Protein AF-A0A0Q9L677-F1 (afdb_monomer_lite)

Radius of gyration: 20.16 Å; chains: 1; bounding box: 52×29×67 Å

Secondary structure (DSSP, 8-state):
---SSHHHHHHHHHHTT------S---TTTHHHHHHHHHHHTT-TTTTHHHHHHHHHTTTSTT-SEEEE-S-HHHHHT-HHHHHHHHHHS--TTTSEE--EEEETTEEEEPSPEEEE-S--TTPPPP-PPPHHHHHHHHHHHHHH--

Sequence (147 aa):
MVPTNLRAFLDILRRENQLIEISAPVDPNLELAEIHRRVIDEQGPALELPQRLLVNAASRLAEWPLVLLVDDASGITNDQTKFLWTVFTRFNPASDMYAQSSVNRHHIAYEVPIVIDARMKPGYPDELFPREDIVELVDRRWKEYFA

pLDDT: mean 76.46, std 11.75, range [49.12, 94.19]

Structure (mmCIF, N/CA/C/O backbone):
data_AF-A0A0Q9L677-F1
#
_entry.id   AF-A0A0Q9L677-F1
#
loop_
_atom_site.group_PDB
_atom_site.id
_atom_site.type_symbol
_atom_site.label_atom_id
_atom_site.label_alt_id
_atom_site.label_comp_id
_atom_site.label_asym_id
_atom_site.label_entity_id
_atom_site.label_seq_id
_atom_site.pdbx_PDB_ins_code
_atom_site.Cartn_x
_atom_site.Cartn_y
_atom_site.Cartn_z
_atom_site.occupancy
_atom_site.B_iso_or_equiv
_atom_site.auth_seq_id
_atom_site.auth_comp_id
_atom_site.auth_asym_id
_atom_site.auth_atom_id
_atom_site.pdbx_PDB_model_num
ATOM 1 N N . MET A 1 1 ? 2.114 5.651 -28.635 1.00 50.84 1 MET A N 1
ATOM 2 C CA . MET A 1 1 ? 2.054 7.100 -28.327 1.00 50.84 1 MET A CA 1
ATOM 3 C C . MET A 1 1 ? 1.976 7.223 -26.818 1.00 50.84 1 MET A C 1
ATOM 5 O O . MET A 1 1 ? 1.143 6.555 -26.229 1.00 50.84 1 MET A O 1
ATOM 9 N N . VAL A 1 2 ? 2.874 7.973 -26.185 1.00 55.41 2 VAL A N 1
ATOM 10 C CA . VAL A 1 2 ? 2.979 7.996 -24.719 1.00 55.41 2 VAL A CA 1
ATOM 11 C C . VAL A 1 2 ? 1.940 9.014 -24.185 1.00 55.41 2 VAL A C 1
ATOM 13 O O . VAL A 1 2 ? 2.004 10.173 -24.589 1.00 55.41 2 VAL A O 1
ATOM 16 N N . PRO A 1 3 ? 1.047 8.701 -23.221 1.00 59.62 3 PRO A N 1
ATOM 17 C CA . PRO A 1 3 ? -0.032 9.613 -22.760 1.00 59.62 3 PRO A CA 1
ATOM 18 C C . PRO A 1 3 ? 0.400 10.777 -21.839 1.00 59.62 3 PRO A C 1
ATOM 20 O O . PRO A 1 3 ? 0.778 10.559 -20.699 1.00 59.62 3 PRO A O 1
ATOM 23 N N . THR A 1 4 ? 0.341 12.030 -22.282 1.00 70.50 4 THR A N 1
ATOM 24 C CA . THR A 1 4 ? 0.898 13.195 -21.550 1.00 70.50 4 THR A CA 1
ATOM 25 C C . THR A 1 4 ? 0.142 13.631 -20.288 1.00 70.50 4 THR A C 1
ATOM 27 O O . THR A 1 4 ? 0.630 14.493 -19.565 1.00 70.50 4 THR A O 1
ATOM 30 N N . ASN A 1 5 ? -1.039 13.074 -20.013 1.00 57.12 5 ASN A N 1
ATOM 31 C CA . ASN A 1 5 ? -1.854 13.383 -18.837 1.00 57.12 5 ASN A CA 1
ATOM 32 C C . ASN A 1 5 ? -2.859 12.249 -18.554 1.00 57.12 5 ASN A C 1
ATOM 34 O O . ASN A 1 5 ? -3.003 11.328 -19.360 1.00 57.12 5 ASN A O 1
ATOM 38 N N . LEU A 1 6 ? -3.576 12.338 -17.427 1.00 55.41 6 LEU A N 1
ATOM 39 C CA . LEU A 1 6 ? -4.549 11.328 -16.993 1.00 55.41 6 LEU A CA 1
ATOM 40 C C . LEU A 1 6 ? -5.637 11.059 -18.041 1.00 55.41 6 LEU A C 1
ATOM 42 O O . LEU A 1 6 ? -5.966 9.908 -18.295 1.00 55.41 6 LEU A O 1
ATOM 46 N N . ARG A 1 7 ? -6.160 12.098 -18.701 1.00 62.59 7 ARG A N 1
ATOM 47 C CA . ARG A 1 7 ? -7.194 11.940 -19.734 1.00 62.59 7 ARG A CA 1
ATOM 48 C C . ARG A 1 7 ? -6.664 11.147 -20.931 1.00 62.59 7 ARG A C 1
ATOM 50 O O . ARG A 1 7 ? -7.287 10.175 -21.337 1.00 62.59 7 ARG A O 1
ATOM 57 N N . ALA A 1 8 ? -5.467 11.489 -21.409 1.00 68.81 8 ALA A N 1
ATOM 58 C CA . ALA A 1 8 ? -4.798 10.757 -22.482 1.00 68.81 8 ALA A CA 1
ATOM 59 C C . ALA A 1 8 ? -4.473 9.305 -22.090 1.00 68.81 8 ALA A C 1
ATOM 61 O O . ALA A 1 8 ? -4.483 8.425 -22.946 1.00 68.81 8 ALA A O 1
ATOM 62 N N . PHE A 1 9 ? -4.183 9.042 -20.812 1.00 67.19 9 PHE A N 1
ATOM 63 C CA . PHE A 1 9 ? -3.962 7.685 -20.314 1.00 67.19 9 PHE A CA 1
ATOM 64 C C . PHE A 1 9 ? -5.265 6.882 -20.295 1.00 67.19 9 PHE A C 1
ATOM 66 O O . PHE A 1 9 ? -5.302 5.793 -20.858 1.00 67.19 9 PHE A O 1
ATOM 73 N N . LEU A 1 10 ? -6.350 7.445 -19.753 1.00 67.19 10 LEU A N 1
ATOM 74 C CA . LEU A 1 10 ? -7.675 6.814 -19.747 1.00 67.19 10 LEU A CA 1
ATOM 75 C C . LEU A 1 10 ? -8.175 6.507 -21.164 1.00 67.19 10 LEU A C 1
ATOM 77 O O . LEU A 1 10 ? -8.741 5.442 -21.394 1.00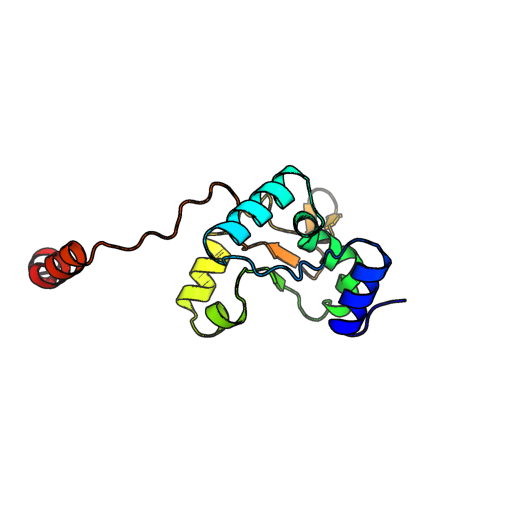 67.19 10 LEU A O 1
ATOM 81 N N . ASP A 1 11 ? -7.910 7.388 -22.131 1.00 77.12 11 ASP A N 1
ATOM 82 C CA . ASP A 1 11 ? -8.265 7.159 -23.535 1.00 77.12 11 ASP A CA 1
ATOM 83 C C . ASP A 1 11 ? -7.498 5.981 -24.158 1.00 77.12 11 ASP A C 1
ATOM 85 O O . ASP A 1 11 ? -8.055 5.252 -24.984 1.00 77.12 11 ASP A O 1
ATOM 89 N N . ILE A 1 12 ? -6.245 5.753 -23.749 1.00 73.94 12 ILE A N 1
ATOM 90 C CA . ILE A 1 12 ? -5.481 4.560 -24.142 1.00 73.94 12 ILE A CA 1
ATOM 91 C C . ILE A 1 12 ? -6.096 3.315 -23.514 1.00 73.94 12 ILE A C 1
ATOM 93 O O . ILE A 1 12 ? -6.356 2.351 -24.228 1.00 73.94 12 ILE A O 1
ATOM 97 N N . LEU A 1 13 ? -6.413 3.351 -22.217 1.00 73.31 13 LEU A N 1
ATOM 98 C CA . LEU A 1 13 ? -7.012 2.198 -21.542 1.00 73.31 13 LEU A CA 1
ATOM 99 C C . LEU A 1 13 ? -8.369 1.827 -22.149 1.00 73.31 13 LEU A C 1
ATOM 101 O O . LEU A 1 13 ? -8.664 0.645 -22.319 1.00 73.31 13 LEU A O 1
ATOM 105 N N . ARG A 1 14 ? -9.165 2.829 -22.541 1.00 78.00 14 ARG A N 1
ATOM 106 C CA . ARG A 1 14 ? -10.437 2.625 -23.243 1.00 78.00 14 ARG A CA 1
ATOM 107 C C . ARG A 1 14 ? -10.226 1.998 -24.624 1.00 78.00 14 ARG A C 1
ATOM 109 O O . ARG A 1 14 ? -10.968 1.099 -24.998 1.00 78.00 14 ARG A O 1
ATOM 116 N N . ARG A 1 15 ? -9.203 2.432 -25.372 1.00 77.75 15 ARG A N 1
ATOM 117 C CA . ARG A 1 15 ? -8.854 1.857 -26.687 1.00 77.75 15 ARG A CA 1
ATOM 118 C C . ARG A 1 15 ? -8.347 0.422 -26.607 1.00 77.75 15 ARG A C 1
ATOM 120 O O . ARG A 1 15 ? -8.612 -0.355 -27.515 1.00 77.75 15 ARG A O 1
ATOM 127 N N . GLU A 1 16 ? -7.612 0.085 -25.556 1.00 78.50 16 GLU A N 1
ATOM 128 C CA . GLU A 1 16 ? -7.022 -1.244 -25.374 1.00 78.50 16 GLU A CA 1
ATOM 129 C C . GLU A 1 16 ? -7.981 -2.240 -24.697 1.00 78.50 16 GLU A C 1
ATOM 131 O O . GLU A 1 16 ? -7.573 -3.351 -24.370 1.00 78.50 16 GLU A O 1
ATOM 136 N N . ASN A 1 17 ? -9.258 -1.874 -24.495 1.00 72.44 17 ASN A N 1
ATOM 137 C CA . ASN A 1 17 ? -10.246 -2.650 -23.730 1.00 72.44 17 ASN A CA 1
ATOM 138 C C . ASN A 1 17 ? -9.777 -2.988 -22.300 1.00 72.44 17 ASN A C 1
ATOM 140 O O . ASN A 1 17 ? -10.168 -3.998 -21.722 1.00 72.44 17 ASN A O 1
ATOM 144 N N . GLN A 1 18 ? -8.940 -2.126 -21.719 1.00 61.69 18 GLN A N 1
ATOM 145 C CA . GLN A 1 18 ? -8.409 -2.248 -20.358 1.00 61.69 18 GLN A CA 1
ATOM 146 C C . GLN A 1 18 ? -9.089 -1.288 -19.367 1.00 61.69 18 GLN A C 1
ATOM 148 O O . GLN A 1 18 ? -8.626 -1.136 -18.235 1.00 61.69 18 GLN A O 1
ATOM 153 N N . LEU A 1 19 ? -10.156 -0.611 -19.799 1.00 61.88 19 LEU A N 1
ATOM 154 C CA . LEU A 1 19 ? -11.009 0.253 -18.990 1.00 61.88 19 LEU A CA 1
ATOM 155 C C . LEU A 1 19 ? -12.464 -0.136 -19.239 1.00 61.88 19 LEU A C 1
ATOM 157 O O . LEU A 1 19 ? -12.940 -0.060 -20.370 1.00 61.88 19 LEU A O 1
ATOM 161 N N . ILE A 1 20 ? -13.159 -0.529 -18.175 1.00 66.06 20 ILE A N 1
ATOM 162 C CA . ILE A 1 20 ? -14.595 -0.802 -18.195 1.00 66.06 20 ILE A CA 1
ATOM 163 C C . ILE A 1 20 ? -15.277 0.347 -17.459 1.00 66.06 20 ILE A C 1
ATOM 165 O O . ILE A 1 20 ? -14.988 0.599 -16.291 1.00 66.06 20 ILE A O 1
ATOM 169 N N . GLU A 1 21 ? -16.161 1.059 -18.155 1.00 67.94 21 GLU A N 1
ATOM 170 C CA . GLU A 1 21 ? -16.983 2.113 -17.563 1.00 67.94 21 GLU A CA 1
ATOM 171 C C . GLU A 1 21 ? -18.336 1.537 -17.157 1.00 67.94 21 GLU A C 1
ATOM 173 O O . GLU A 1 21 ? -19.082 1.014 -17.985 1.00 67.94 21 GLU A O 1
ATOM 178 N N . ILE A 1 22 ? -18.651 1.644 -15.868 1.00 67.06 22 ILE A N 1
ATOM 179 C CA . ILE A 1 22 ? -19.937 1.236 -15.309 1.00 67.06 22 ILE A CA 1
ATOM 180 C C . ILE A 1 22 ? -20.759 2.508 -15.107 1.00 67.06 22 ILE A C 1
ATOM 182 O O . ILE A 1 22 ? -20.457 3.318 -14.238 1.00 67.06 22 ILE A O 1
ATOM 186 N N . SER A 1 23 ? -21.783 2.704 -15.940 1.00 69.44 23 SER A N 1
ATOM 187 C CA . SER A 1 23 ? -22.704 3.848 -15.846 1.00 69.44 23 SER A CA 1
ATOM 188 C C . SER A 1 23 ? -23.938 3.566 -14.983 1.00 69.44 23 SER A C 1
ATOM 190 O O . SER A 1 23 ? -24.767 4.453 -14.786 1.00 69.44 23 SER A O 1
ATOM 192 N N . ALA A 1 24 ? -24.100 2.326 -14.518 1.00 74.19 24 ALA A N 1
ATOM 193 C CA . ALA A 1 24 ? -25.163 1.965 -13.592 1.00 74.19 24 ALA A CA 1
ATOM 194 C C . ALA A 1 24 ? -24.900 2.607 -12.216 1.00 74.19 24 ALA A C 1
ATOM 196 O O . ALA A 1 24 ? -23.742 2.650 -11.796 1.00 74.19 24 ALA A O 1
ATOM 197 N N . PRO A 1 25 ? -25.931 3.100 -11.505 1.00 64.75 25 PRO A N 1
ATOM 198 C CA . PRO A 1 25 ? -25.787 3.492 -10.107 1.00 64.75 25 PRO A CA 1
ATOM 199 C C . PRO A 1 25 ? -25.329 2.284 -9.281 1.00 64.75 25 PRO A C 1
ATOM 201 O O . PRO A 1 25 ? -25.919 1.215 -9.408 1.00 64.75 25 PRO A O 1
ATOM 204 N N . VAL A 1 26 ? -24.288 2.463 -8.469 1.00 62.66 26 VAL A N 1
ATOM 205 C CA . VAL A 1 26 ? -23.694 1.419 -7.620 1.00 62.66 26 VAL A CA 1
ATOM 206 C C . VAL A 1 26 ? -23.691 1.915 -6.178 1.00 62.66 26 VAL A C 1
ATOM 208 O O . VAL A 1 26 ? -23.235 3.030 -5.912 1.00 62.66 26 VAL A O 1
ATOM 211 N N . ASP A 1 27 ? -24.174 1.093 -5.250 1.00 65.94 27 ASP A N 1
ATOM 212 C CA . ASP A 1 27 ? -24.016 1.310 -3.814 1.00 65.94 27 ASP A CA 1
ATOM 213 C C . ASP A 1 27 ? -22.517 1.269 -3.447 1.00 65.94 27 ASP A C 1
ATOM 215 O O . ASP A 1 27 ? -21.856 0.239 -3.642 1.00 65.94 27 ASP A O 1
ATOM 219 N N . PRO A 1 28 ? -21.952 2.365 -2.910 1.00 54.03 28 PRO A N 1
ATOM 220 C CA . PRO A 1 28 ? -20.521 2.461 -2.641 1.00 54.03 28 PRO A CA 1
ATOM 221 C C . PRO A 1 28 ? -20.043 1.555 -1.498 1.00 54.03 28 PRO A C 1
ATOM 223 O O . PRO A 1 28 ? -18.847 1.294 -1.411 1.00 54.03 28 PRO A O 1
ATOM 226 N N . ASN A 1 29 ? -20.940 1.077 -0.630 1.00 55.56 29 ASN A N 1
ATOM 227 C CA . ASN A 1 29 ? -20.590 0.270 0.538 1.00 55.56 29 ASN A CA 1
ATOM 228 C C . ASN A 1 29 ? -20.763 -1.229 0.273 1.00 55.56 29 ASN A C 1
ATOM 230 O O . ASN A 1 29 ? -19.937 -2.027 0.707 1.00 55.56 29 ASN A O 1
ATOM 234 N N . LEU A 1 30 ? -21.835 -1.620 -0.423 1.00 66.75 30 LEU A N 1
ATOM 235 C CA . LEU A 1 30 ? -22.175 -3.033 -0.622 1.00 66.75 30 LEU A CA 1
ATOM 236 C C . LEU A 1 30 ? -21.805 -3.529 -2.023 1.00 66.75 30 LEU A C 1
ATOM 238 O O . LEU A 1 30 ? -21.092 -4.523 -2.168 1.00 66.75 30 LEU A O 1
ATOM 242 N N . GLU A 1 31 ? -22.267 -2.839 -3.065 1.00 53.78 31 GLU A N 1
ATOM 243 C CA . GLU A 1 31 ? -22.105 -3.299 -4.448 1.00 53.78 31 GLU A CA 1
ATOM 244 C C . GLU A 1 31 ? -20.682 -3.067 -4.960 1.00 53.78 31 GLU A C 1
ATOM 246 O O . GLU A 1 31 ? -20.113 -3.948 -5.601 1.00 53.78 31 GLU A O 1
ATOM 251 N N . LEU A 1 32 ? -20.065 -1.928 -4.629 1.00 56.22 32 LEU A N 1
ATOM 252 C CA . LEU A 1 32 ? -18.690 -1.631 -5.037 1.00 56.22 32 LEU A CA 1
ATOM 253 C C . LEU A 1 32 ? -17.683 -2.637 -4.456 1.00 56.22 32 LEU A C 1
ATOM 255 O O . LEU A 1 32 ? -16.764 -3.061 -5.158 1.00 56.22 32 LEU A O 1
ATOM 259 N N . ALA A 1 33 ? -17.881 -3.059 -3.204 1.00 49.12 33 ALA A N 1
ATOM 260 C CA . ALA A 1 33 ? -17.044 -4.057 -2.545 1.00 49.12 33 ALA A CA 1
ATOM 261 C C . ALA A 1 33 ? -17.153 -5.438 -3.218 1.00 49.12 33 ALA A C 1
ATOM 263 O O . ALA A 1 33 ? -16.139 -6.098 -3.451 1.00 49.12 33 ALA A O 1
ATOM 264 N N . GLU A 1 34 ? -18.364 -5.857 -3.595 1.00 62.59 34 GLU A N 1
ATOM 265 C CA . GLU A 1 34 ? -18.589 -7.121 -4.306 1.00 62.59 34 GLU A CA 1
ATOM 266 C C . GLU A 1 34 ? -18.061 -7.081 -5.748 1.00 62.59 34 GLU A C 1
ATOM 268 O O . GLU A 1 34 ? -17.450 -8.049 -6.206 1.00 62.59 34 GLU A O 1
ATOM 273 N N . ILE A 1 35 ? -18.237 -5.956 -6.452 1.00 64.12 35 ILE A N 1
ATOM 274 C CA . ILE A 1 35 ? -17.647 -5.727 -7.778 1.00 64.12 35 ILE A CA 1
ATOM 275 C C . ILE A 1 35 ? -16.124 -5.822 -7.685 1.00 64.12 35 ILE A C 1
ATOM 277 O O . ILE A 1 35 ? -15.513 -6.542 -8.470 1.00 64.12 35 ILE A O 1
ATOM 281 N N . HIS A 1 36 ? -15.509 -5.155 -6.704 1.00 54.19 36 HIS A N 1
ATOM 282 C CA . HIS A 1 36 ? -14.068 -5.216 -6.484 1.00 54.19 36 HIS A CA 1
ATOM 283 C C . HIS A 1 36 ? -13.603 -6.650 -6.211 1.00 54.19 36 HIS A C 1
ATOM 285 O O . HIS A 1 36 ? -12.688 -7.120 -6.876 1.00 54.19 36 HIS A O 1
ATOM 291 N N . ARG A 1 37 ? -14.276 -7.383 -5.315 1.00 62.03 37 ARG A N 1
ATOM 292 C CA . ARG A 1 37 ? -13.948 -8.784 -5.010 1.00 62.03 37 ARG A CA 1
ATOM 293 C C . ARG A 1 37 ? -13.956 -9.670 -6.258 1.00 62.03 37 ARG A C 1
ATOM 295 O O . ARG A 1 37 ? -12.992 -10.390 -6.493 1.00 62.03 37 ARG A O 1
ATOM 302 N N . ARG A 1 38 ? -14.995 -9.578 -7.092 1.00 64.94 38 ARG A N 1
ATOM 303 C CA . ARG A 1 38 ? -15.083 -10.370 -8.332 1.00 64.94 38 ARG A CA 1
ATOM 304 C C . ARG A 1 38 ? -14.050 -9.956 -9.366 1.00 64.94 38 ARG A C 1
ATOM 306 O O . ARG A 1 38 ? -13.453 -10.816 -9.995 1.00 64.94 38 ARG A O 1
ATOM 313 N N . VAL A 1 39 ? -13.793 -8.656 -9.504 1.00 61.38 39 VAL A N 1
ATOM 314 C CA . VAL A 1 39 ? -12.717 -8.143 -10.363 1.00 61.38 39 VAL A CA 1
ATOM 315 C C . VAL A 1 39 ? -11.365 -8.699 -9.917 1.00 61.38 39 VAL A C 1
ATOM 317 O O . VAL A 1 39 ? -10.533 -8.983 -10.765 1.00 61.38 39 VAL A O 1
ATOM 320 N N . ILE A 1 40 ? -11.137 -8.901 -8.621 1.00 54.47 40 ILE A N 1
ATOM 321 C CA . ILE A 1 40 ? -9.911 -9.533 -8.126 1.00 54.47 40 ILE A CA 1
ATOM 322 C C . ILE A 1 40 ? -9.856 -11.014 -8.497 1.00 54.47 40 ILE A C 1
ATOM 324 O O . ILE A 1 40 ? -8.859 -11.454 -9.069 1.00 54.47 40 ILE A O 1
ATOM 328 N N . ASP A 1 41 ? -10.918 -11.765 -8.203 1.00 60.34 41 ASP A N 1
ATOM 329 C CA . ASP A 1 41 ? -10.991 -13.203 -8.488 1.00 60.34 41 ASP A CA 1
ATOM 330 C C . ASP A 1 41 ? -10.855 -13.495 -9.995 1.00 60.34 41 ASP A C 1
ATOM 332 O O . ASP A 1 41 ? -10.242 -14.483 -10.398 1.00 60.34 41 ASP A O 1
ATOM 336 N N . GLU A 1 42 ? -11.374 -12.597 -10.835 1.00 63.41 42 GLU A N 1
ATOM 337 C CA . GLU A 1 42 ? -11.303 -12.662 -12.298 1.00 63.41 42 GLU A CA 1
ATOM 338 C C . GLU A 1 42 ? -10.030 -12.015 -12.884 1.00 63.41 42 GLU A C 1
ATOM 340 O O . GLU A 1 42 ? -9.889 -11.951 -14.105 1.00 63.41 42 GLU A O 1
ATOM 345 N N . GLN A 1 43 ? -9.090 -11.548 -12.047 1.00 62.44 43 GLN A N 1
ATOM 346 C CA . GLN A 1 43 ? -7.860 -10.841 -12.455 1.00 62.44 43 GLN A CA 1
ATOM 347 C C . GLN A 1 43 ? -8.118 -9.658 -13.402 1.00 62.44 43 GLN A C 1
ATOM 349 O O . GLN A 1 43 ? -7.430 -9.435 -14.401 1.00 62.44 43 GLN A O 1
ATOM 354 N N . GLY A 1 44 ? -9.145 -8.879 -13.094 1.00 58.94 44 GLY A N 1
ATOM 355 C CA . GLY A 1 44 ? -9.521 -7.714 -13.863 1.00 58.94 44 GLY A CA 1
ATOM 356 C C . GLY A 1 44 ? -8.456 -6.604 -13.842 1.00 58.94 44 GLY A C 1
ATOM 357 O O . GLY A 1 44 ? -7.561 -6.560 -12.993 1.00 58.94 44 GLY A O 1
ATOM 358 N N . PRO A 1 45 ? -8.561 -5.641 -14.771 1.00 55.69 45 PRO A N 1
ATOM 359 C CA . PRO A 1 45 ? -7.473 -4.732 -15.158 1.00 55.69 45 PRO A CA 1
ATOM 360 C C . PRO A 1 45 ? -6.952 -3.782 -14.059 1.00 55.69 45 PRO A C 1
ATOM 362 O O . PRO A 1 45 ? -5.939 -3.107 -14.274 1.00 55.69 45 PRO A O 1
ATOM 365 N N . ALA A 1 46 ? -7.626 -3.705 -12.905 1.00 60.50 46 ALA A N 1
ATOM 366 C CA . ALA A 1 46 ? -7.250 -2.887 -11.749 1.00 60.50 46 ALA A CA 1
ATOM 367 C C . ALA A 1 46 ? -6.217 -3.554 -10.816 1.00 60.50 46 ALA A C 1
ATOM 369 O O . ALA A 1 46 ? -5.563 -2.844 -10.041 1.00 60.50 46 ALA A O 1
ATOM 370 N N . LEU A 1 47 ? -6.050 -4.883 -10.893 1.00 59.00 47 LEU A N 1
ATOM 371 C CA . LEU A 1 47 ? -5.048 -5.610 -10.105 1.00 59.00 47 LEU A CA 1
ATOM 372 C C . LEU A 1 47 ? -3.628 -5.308 -10.592 1.00 59.00 47 LEU A C 1
ATOM 374 O O . LEU A 1 47 ? -2.749 -4.996 -9.800 1.00 59.00 47 LEU A O 1
ATOM 378 N N . GLU A 1 48 ? -3.453 -5.272 -11.912 1.00 68.31 48 GLU A N 1
ATOM 379 C CA . GLU A 1 48 ? -2.174 -5.032 -12.594 1.00 68.31 48 GLU A CA 1
ATOM 380 C C . GLU A 1 48 ? -1.749 -3.552 -12.616 1.00 68.31 48 GLU A C 1
ATOM 382 O O . GLU A 1 48 ? -0.795 -3.175 -13.299 1.00 68.31 48 GLU A O 1
ATOM 387 N N . LEU A 1 49 ? -2.474 -2.665 -11.926 1.00 74.75 49 LEU A N 1
ATOM 388 C CA . LEU A 1 49 ? -2.211 -1.225 -11.954 1.00 74.75 49 LEU A CA 1
ATOM 389 C C . LEU A 1 49 ? -0.762 -0.852 -11.563 1.00 74.75 49 LEU A C 1
ATOM 391 O O . LEU A 1 49 ? -0.181 -0.036 -12.288 1.00 74.75 49 LEU A O 1
ATOM 395 N N . PRO A 1 50 ? -0.143 -1.426 -10.506 1.00 81.44 50 PRO A N 1
ATOM 396 C CA . PRO A 1 50 ? 1.240 -1.109 -10.144 1.00 81.44 50 PRO A CA 1
ATOM 397 C C . PRO A 1 50 ? 2.236 -1.461 -11.262 1.00 81.44 50 PRO A C 1
ATOM 399 O O . PRO A 1 50 ? 3.026 -0.613 -11.685 1.00 81.44 50 PRO A O 1
ATOM 402 N N . GLN A 1 51 ? 2.150 -2.671 -11.823 1.00 80.19 51 GLN A N 1
ATOM 403 C CA . GLN A 1 51 ? 2.976 -3.108 -12.953 1.00 80.19 51 GLN A CA 1
ATOM 404 C C . GLN A 1 51 ? 2.750 -2.235 -14.186 1.00 80.19 51 GLN A C 1
ATOM 406 O O . GLN A 1 51 ? 3.700 -1.830 -14.858 1.00 80.19 51 GLN A O 1
ATOM 411 N N . ARG A 1 52 ? 1.495 -1.900 -14.488 1.00 74.81 52 ARG A N 1
ATOM 412 C CA . ARG A 1 52 ? 1.147 -1.067 -15.645 1.00 74.81 52 ARG A CA 1
ATOM 413 C C . ARG A 1 52 ? 1.665 0.358 -15.501 1.00 74.81 52 ARG A C 1
ATOM 415 O O . ARG A 1 52 ? 2.040 0.949 -16.514 1.00 74.81 52 ARG A O 1
ATOM 422 N N . LEU A 1 53 ? 1.715 0.903 -14.285 1.00 75.94 53 LEU A N 1
ATOM 423 C CA . LEU A 1 53 ? 2.336 2.200 -14.013 1.00 75.94 53 LEU A CA 1
ATOM 424 C C . LEU A 1 53 ? 3.834 2.172 -14.308 1.00 75.94 53 LEU A C 1
ATOM 426 O O . LEU A 1 53 ? 4.332 3.075 -14.979 1.00 75.94 53 LEU A O 1
ATOM 430 N N . LEU A 1 54 ? 4.534 1.115 -13.896 1.00 78.38 54 LEU A N 1
ATOM 431 C CA . LEU A 1 54 ? 5.950 0.954 -14.222 1.00 78.38 54 LEU A CA 1
ATOM 432 C C . LEU A 1 54 ? 6.174 0.835 -15.733 1.00 78.38 54 LEU A C 1
ATOM 434 O O . LEU A 1 54 ? 6.994 1.555 -16.293 1.00 78.38 54 LEU A O 1
ATOM 438 N N . VAL A 1 55 ? 5.408 -0.008 -16.426 1.00 75.69 55 VAL A N 1
ATOM 439 C CA . VAL A 1 55 ? 5.595 -0.231 -17.871 1.00 75.69 55 VAL A CA 1
ATOM 440 C C . VAL A 1 55 ? 5.267 1.018 -18.698 1.00 75.69 55 VAL A C 1
ATOM 442 O O . VAL A 1 55 ? 5.989 1.345 -19.638 1.00 75.69 55 VAL A O 1
ATOM 445 N N . ASN A 1 56 ? 4.190 1.733 -18.362 1.00 72.00 56 ASN A N 1
ATOM 446 C CA . ASN A 1 56 ? 3.644 2.782 -19.232 1.00 72.00 56 ASN A CA 1
ATOM 447 C C . ASN A 1 56 ? 3.987 4.210 -18.793 1.00 72.00 56 ASN A C 1
ATOM 449 O O . ASN A 1 56 ? 3.839 5.149 -19.585 1.00 72.00 56 ASN A O 1
ATOM 453 N N . ALA A 1 57 ? 4.396 4.399 -17.538 1.00 68.25 57 ALA A N 1
ATOM 454 C CA . ALA A 1 57 ? 4.573 5.719 -16.946 1.00 68.25 57 ALA A CA 1
ATOM 455 C C . ALA A 1 57 ? 5.876 5.900 -16.151 1.00 68.25 57 ALA A C 1
ATOM 457 O O . ALA A 1 57 ? 6.129 7.030 -15.738 1.00 68.25 57 ALA A O 1
ATOM 458 N N . ALA A 1 58 ? 6.738 4.883 -15.992 1.00 67.56 58 ALA A N 1
ATOM 459 C CA . ALA A 1 58 ? 7.985 5.020 -15.223 1.00 67.56 58 ALA A CA 1
ATOM 460 C C . ALA A 1 58 ? 8.849 6.206 -15.673 1.00 67.56 58 ALA A C 1
ATOM 462 O O . ALA A 1 58 ? 9.291 6.990 -14.843 1.00 67.56 58 ALA A O 1
ATOM 463 N N . SER A 1 59 ? 9.007 6.419 -16.983 1.00 69.12 59 SER A N 1
ATOM 464 C CA . SER A 1 59 ? 9.785 7.549 -17.515 1.00 69.12 59 SER A CA 1
ATOM 465 C C . SER A 1 59 ? 9.214 8.922 -17.149 1.00 69.12 59 SER A C 1
ATOM 467 O O . SER A 1 59 ? 9.953 9.897 -17.075 1.00 69.12 59 SER A O 1
ATOM 469 N N . ARG A 1 60 ? 7.905 9.014 -16.894 1.00 69.38 60 ARG A N 1
ATOM 470 C CA . ARG A 1 60 ? 7.230 10.249 -16.455 1.00 69.38 60 ARG A CA 1
ATOM 471 C C . ARG A 1 60 ? 7.249 10.446 -14.959 1.00 69.38 60 ARG A C 1
ATOM 473 O O . ARG A 1 60 ? 7.126 11.565 -14.480 1.00 69.38 60 ARG A O 1
ATOM 480 N N . LEU A 1 61 ? 7.339 9.338 -14.247 1.00 68.19 61 LEU A N 1
ATOM 481 C CA . LEU A 1 61 ? 7.422 9.284 -12.803 1.00 68.19 61 LEU A CA 1
ATOM 482 C C . LEU A 1 61 ? 8.884 9.229 -12.344 1.00 68.19 61 LEU A C 1
ATOM 484 O O . LEU A 1 61 ? 9.134 9.093 -11.159 1.00 68.19 61 LEU A O 1
ATOM 488 N N . ALA A 1 62 ? 9.852 9.378 -13.255 1.00 71.50 62 ALA A N 1
ATOM 489 C CA . ALA A 1 62 ? 11.279 9.303 -12.951 1.00 71.50 62 ALA A CA 1
ATOM 490 C C . ALA A 1 62 ? 11.739 10.374 -11.942 1.00 71.50 62 ALA A C 1
ATOM 492 O O . ALA A 1 62 ? 12.686 10.145 -11.196 1.00 71.50 62 ALA A O 1
ATOM 493 N N . GLU A 1 63 ? 11.052 11.521 -11.883 1.00 76.44 63 GLU A N 1
ATOM 494 C CA . GLU A 1 63 ? 11.295 12.570 -10.877 1.00 76.44 63 GLU A CA 1
ATOM 495 C C . GLU A 1 63 ? 10.717 12.230 -9.491 1.00 76.44 63 GLU A C 1
ATOM 497 O O . GLU A 1 63 ? 11.034 12.889 -8.503 1.00 76.44 63 GLU A O 1
ATOM 502 N N . TRP A 1 64 ? 9.883 11.193 -9.407 1.00 80.44 64 TRP A N 1
ATOM 503 C CA . TRP A 1 64 ? 9.172 10.761 -8.209 1.00 80.44 64 TRP A CA 1
ATOM 504 C C . TRP A 1 64 ? 9.745 9.416 -7.757 1.00 80.44 64 TRP A C 1
ATOM 506 O O . TRP A 1 64 ? 9.230 8.368 -8.141 1.00 80.44 64 TRP A O 1
ATOM 516 N N . PRO A 1 65 ? 10.818 9.398 -6.944 1.00 83.69 65 PRO A N 1
ATOM 517 C CA . PRO A 1 65 ? 11.529 8.162 -6.608 1.00 83.69 65 PRO A CA 1
ATOM 518 C C . PRO A 1 65 ? 10.646 7.121 -5.905 1.00 83.69 65 PRO A C 1
ATOM 520 O O . PRO A 1 65 ? 10.932 5.926 -5.980 1.00 83.69 65 PRO A O 1
ATOM 523 N N . LEU A 1 66 ? 9.572 7.573 -5.252 1.00 84.25 66 LEU A N 1
ATOM 524 C CA . LEU A 1 66 ? 8.574 6.749 -4.591 1.00 84.25 66 LEU A CA 1
ATOM 525 C C . LEU A 1 66 ? 7.169 7.188 -5.015 1.00 84.25 66 LEU A C 1
ATOM 527 O O . LEU A 1 66 ? 6.832 8.370 -4.940 1.00 84.25 66 LEU A O 1
ATOM 531 N N . VAL A 1 67 ? 6.343 6.221 -5.401 1.00 88.06 67 VAL A N 1
ATOM 532 C CA . VAL A 1 67 ? 4.938 6.405 -5.766 1.00 88.06 67 VAL A CA 1
ATOM 533 C C . VAL A 1 67 ? 4.095 5.480 -4.898 1.00 88.06 67 VAL A C 1
ATOM 535 O O . VAL A 1 67 ? 4.381 4.292 -4.786 1.00 88.06 67 VAL A O 1
ATOM 538 N N . LEU A 1 68 ? 3.053 6.020 -4.275 1.00 87.06 68 LEU A N 1
ATOM 539 C CA . LEU A 1 68 ? 2.166 5.265 -3.393 1.00 87.06 68 LEU A CA 1
ATOM 540 C C . LEU A 1 68 ? 0.796 5.134 -4.052 1.00 87.06 68 LEU A C 1
ATOM 542 O O . LEU A 1 68 ? 0.204 6.134 -4.459 1.00 87.06 68 LEU A O 1
ATOM 546 N N . LEU A 1 69 ? 0.294 3.907 -4.141 1.00 87.62 69 LEU A N 1
ATOM 547 C CA . LEU A 1 69 ? -1.079 3.620 -4.531 1.00 87.62 69 LEU A CA 1
ATOM 548 C C . LEU A 1 69 ? -1.897 3.365 -3.277 1.00 87.62 69 LEU A C 1
ATOM 550 O O . LEU A 1 69 ? -1.548 2.525 -2.453 1.00 87.62 69 LEU A O 1
ATOM 554 N N . VAL A 1 70 ? -2.973 4.124 -3.135 1.00 85.19 70 VAL A N 1
ATOM 555 C CA . VAL A 1 70 ? -3.859 4.123 -1.972 1.00 85.19 70 VAL A CA 1
ATOM 556 C C . VAL A 1 70 ? -5.293 4.308 -2.446 1.00 85.19 70 VAL A C 1
ATOM 558 O O . VAL A 1 70 ? -5.518 4.808 -3.549 1.00 85.19 70 VAL A O 1
ATOM 561 N N . ASP A 1 71 ? -6.254 3.916 -1.614 1.00 82.56 71 ASP A N 1
ATOM 562 C CA . ASP A 1 71 ? -7.678 4.004 -1.954 1.00 82.56 71 ASP A CA 1
ATOM 563 C C . ASP A 1 71 ? -8.166 5.464 -2.040 1.00 82.56 71 ASP A C 1
ATOM 565 O O . ASP A 1 71 ? -8.929 5.814 -2.938 1.00 82.56 71 ASP A O 1
ATOM 569 N N . ASP A 1 72 ? -7.680 6.333 -1.145 1.00 83.06 72 ASP A N 1
ATOM 570 C CA . ASP A 1 72 ? -8.004 7.765 -1.105 1.00 83.06 72 ASP A CA 1
ATOM 571 C C . ASP A 1 72 ? -6.747 8.601 -0.832 1.00 83.06 72 ASP A C 1
ATOM 573 O O . ASP A 1 72 ? -6.321 8.779 0.310 1.00 83.06 72 ASP A O 1
ATOM 577 N N . ALA A 1 73 ? -6.145 9.130 -1.897 1.00 79.44 73 ALA A N 1
ATOM 578 C CA . ALA A 1 73 ? -4.945 9.952 -1.785 1.00 79.44 73 ALA A CA 1
ATOM 579 C C . ALA A 1 73 ? -5.221 11.285 -1.073 1.00 79.44 73 ALA A C 1
ATOM 581 O O . ALA A 1 73 ? -4.423 11.709 -0.242 1.00 79.44 73 ALA A O 1
ATOM 582 N N . SER A 1 74 ? -6.349 11.938 -1.371 1.00 81.44 74 SER A N 1
ATOM 583 C CA . SER A 1 74 ? -6.680 13.249 -0.806 1.00 81.44 74 SER A CA 1
ATOM 584 C C . SER A 1 74 ? -6.976 13.167 0.689 1.00 81.44 74 SER A C 1
ATOM 586 O O . SER A 1 74 ? -6.545 14.039 1.443 1.00 81.44 74 SER A O 1
ATOM 588 N N . GLY A 1 75 ? -7.673 12.120 1.132 1.00 77.19 75 GLY A N 1
ATOM 589 C CA . GLY A 1 75 ? -7.995 11.909 2.541 1.00 77.19 75 GLY A CA 1
ATOM 590 C C . GLY A 1 75 ? -6.768 11.656 3.411 1.00 77.19 75 GLY A C 1
ATOM 591 O O . GLY A 1 75 ? -6.688 12.194 4.518 1.00 77.19 75 GLY A O 1
ATOM 592 N N . ILE A 1 76 ? -5.787 10.891 2.918 1.00 80.56 76 ILE A N 1
ATOM 593 C CA . ILE A 1 76 ? -4.605 10.542 3.719 1.00 80.56 76 ILE A CA 1
ATOM 594 C C . ILE A 1 76 ? -3.533 11.632 3.727 1.00 80.56 76 ILE A C 1
ATOM 596 O O . ILE A 1 76 ? -2.796 11.734 4.700 1.00 80.56 76 ILE A O 1
ATOM 600 N N . THR A 1 77 ? -3.426 12.472 2.691 1.00 78.94 77 THR A N 1
ATOM 601 C CA . THR A 1 77 ? -2.375 13.509 2.634 1.00 78.94 77 THR A CA 1
ATOM 602 C C . THR A 1 77 ? -2.611 14.675 3.589 1.00 78.94 77 THR A C 1
ATOM 604 O O . THR A 1 77 ? -1.689 15.441 3.855 1.00 78.94 77 THR A O 1
ATOM 607 N N . ASN A 1 78 ? -3.830 14.820 4.109 1.00 79.62 78 ASN A N 1
ATOM 608 C CA . ASN A 1 78 ? -4.188 15.909 5.017 1.00 79.62 78 ASN A CA 1
ATOM 609 C C . ASN A 1 78 ? -3.804 15.633 6.480 1.00 79.62 78 ASN A C 1
ATOM 611 O O . ASN A 1 78 ? -3.911 16.530 7.312 1.00 79.62 78 ASN A O 1
ATOM 615 N N . ASP A 1 79 ? -3.374 14.410 6.806 1.00 81.69 79 ASP A N 1
ATOM 616 C CA . ASP A 1 79 ? -3.055 13.987 8.169 1.00 81.69 79 ASP A CA 1
ATOM 617 C C . ASP A 1 79 ? -1.874 13.007 8.161 1.00 81.69 79 ASP A C 1
ATOM 619 O O . ASP A 1 79 ? -1.936 11.924 7.579 1.00 81.69 79 ASP A O 1
ATOM 623 N N . GLN A 1 80 ? -0.789 13.373 8.845 1.00 78.31 80 GLN A N 1
ATOM 624 C CA . GLN A 1 80 ? 0.429 12.564 8.896 1.00 78.31 80 GLN A CA 1
ATOM 625 C C . GLN A 1 80 ? 0.206 11.185 9.534 1.00 78.31 80 GLN A C 1
ATOM 627 O O . GLN A 1 80 ? 0.798 10.201 9.092 1.00 78.31 80 GLN A O 1
ATOM 632 N N . THR A 1 81 ? -0.637 11.092 10.560 1.00 79.00 81 THR A N 1
ATOM 633 C CA . THR A 1 81 ? -0.931 9.827 11.242 1.00 79.00 81 THR A CA 1
ATOM 634 C C . THR A 1 81 ? -1.715 8.909 10.318 1.00 79.00 81 THR A C 1
ATOM 636 O O . THR A 1 81 ? -1.350 7.744 10.170 1.00 79.00 81 THR A O 1
ATOM 639 N N . LYS A 1 82 ? -2.736 9.435 9.628 1.00 78.56 82 LYS A N 1
ATOM 640 C CA . LYS A 1 82 ? -3.508 8.660 8.641 1.00 78.56 82 LYS A CA 1
ATOM 641 C C . LYS A 1 82 ? -2.653 8.222 7.461 1.00 78.56 82 LYS A C 1
ATOM 643 O O . LYS A 1 82 ? -2.782 7.081 7.020 1.00 78.56 82 LYS A O 1
ATOM 648 N N . PHE A 1 83 ? -1.767 9.094 6.980 1.00 82.62 83 PHE A N 1
ATOM 649 C CA . PHE A 1 83 ? -0.794 8.757 5.947 1.00 82.62 83 PHE A CA 1
ATOM 650 C C . PHE A 1 83 ? 0.082 7.576 6.372 1.00 82.62 83 PHE A C 1
ATOM 652 O O . PHE A 1 83 ? 0.101 6.551 5.694 1.00 82.62 83 PHE A O 1
ATOM 659 N N . LEU A 1 84 ? 0.770 7.693 7.513 1.00 82.50 84 LEU A N 1
ATOM 660 C CA . LEU A 1 84 ? 1.680 6.654 7.996 1.00 82.50 84 LEU A CA 1
ATOM 661 C C . LEU A 1 84 ? 0.939 5.344 8.265 1.00 82.50 84 LEU A C 1
ATOM 663 O O . LEU A 1 84 ? 1.390 4.283 7.839 1.00 82.50 84 LEU A O 1
ATOM 667 N N . TRP A 1 85 ? -0.214 5.418 8.928 1.00 83.44 85 TRP A N 1
ATOM 668 C CA . TRP A 1 85 ? -1.025 4.245 9.213 1.00 83.44 85 TRP A CA 1
ATOM 669 C C . TRP A 1 85 ? -1.458 3.546 7.924 1.00 83.44 85 TRP A C 1
ATOM 671 O O . TRP A 1 85 ? -1.191 2.361 7.761 1.00 83.44 85 TRP A O 1
ATOM 681 N N . THR A 1 86 ? -2.040 4.270 6.966 1.00 83.00 86 THR A N 1
ATOM 682 C CA . THR A 1 86 ? -2.521 3.677 5.708 1.00 83.00 86 THR A CA 1
ATOM 683 C C . THR A 1 86 ? -1.381 3.032 4.928 1.00 83.00 86 THR A C 1
ATOM 685 O O . THR A 1 86 ? -1.480 1.870 4.545 1.00 83.00 86 THR A O 1
ATOM 688 N N . VAL A 1 87 ? -0.276 3.756 4.739 1.00 82.06 87 VAL A N 1
ATOM 689 C CA . VAL A 1 87 ? 0.834 3.302 3.894 1.00 82.06 87 VAL A CA 1
ATOM 690 C C . VAL A 1 87 ? 1.552 2.101 4.500 1.00 82.06 87 VAL A C 1
ATOM 692 O O . VAL A 1 87 ? 1.876 1.171 3.771 1.00 82.06 87 VAL A O 1
ATOM 695 N N . PHE A 1 88 ? 1.793 2.092 5.814 1.00 83.38 88 PHE A N 1
ATOM 696 C CA . PHE A 1 88 ? 2.652 1.081 6.439 1.00 83.38 88 PHE A CA 1
ATOM 697 C C . PHE A 1 88 ? 1.902 -0.077 7.102 1.00 83.38 88 PHE A C 1
ATOM 699 O O . PHE A 1 88 ? 2.532 -1.084 7.413 1.00 83.38 88 PHE A O 1
ATOM 706 N N . THR A 1 89 ? 0.582 0.014 7.294 1.00 81.81 89 THR A N 1
ATOM 707 C CA . THR A 1 89 ? -0.212 -1.115 7.823 1.00 81.81 89 THR A CA 1
ATOM 708 C C . THR A 1 89 ? -0.913 -1.922 6.732 1.00 81.81 89 THR A C 1
ATOM 710 O O . THR A 1 89 ? -1.190 -3.101 6.938 1.00 81.81 89 THR A O 1
ATOM 713 N N . ARG A 1 90 ? -1.146 -1.338 5.547 1.00 84.25 90 ARG A N 1
ATOM 714 C CA . ARG A 1 90 ? -1.771 -2.013 4.390 1.00 84.25 90 ARG A CA 1
ATOM 715 C C . ARG A 1 90 ? -0.767 -2.589 3.395 1.00 84.25 90 ARG A C 1
ATOM 717 O O . ARG A 1 90 ? -1.153 -3.004 2.309 1.00 84.25 90 ARG A O 1
ATOM 724 N N . PHE A 1 91 ? 0.510 -2.608 3.757 1.00 82.44 91 PHE A N 1
ATOM 725 C CA . PHE A 1 91 ? 1.630 -2.922 2.880 1.00 82.44 91 PHE A CA 1
ATOM 726 C C . PHE A 1 91 ? 2.420 -4.135 3.380 1.00 82.44 91 PHE A C 1
ATOM 728 O O . PHE A 1 91 ? 2.864 -4.174 4.527 1.00 82.44 91 PHE A O 1
ATOM 735 N N . ASN A 1 92 ? 2.647 -5.097 2.492 1.00 84.62 92 ASN A N 1
ATOM 736 C CA . ASN A 1 92 ? 3.582 -6.196 2.650 1.00 84.62 92 ASN A CA 1
ATOM 737 C C . ASN A 1 92 ? 4.780 -5.982 1.701 1.00 84.62 92 ASN A C 1
ATOM 739 O O . ASN A 1 92 ? 4.615 -6.081 0.482 1.00 84.62 92 ASN A O 1
ATOM 743 N N . PRO A 1 93 ? 6.002 -5.759 2.225 1.00 85.12 93 PRO A N 1
ATOM 744 C CA . PRO A 1 93 ? 7.191 -5.514 1.407 1.00 85.12 93 PRO A CA 1
ATOM 745 C C . PRO A 1 93 ? 7.486 -6.566 0.338 1.00 85.12 93 PRO A C 1
ATOM 747 O O . PRO A 1 93 ? 8.086 -6.242 -0.681 1.00 85.12 93 PRO A O 1
ATOM 750 N N . ALA A 1 94 ? 7.092 -7.821 0.564 1.00 83.19 94 ALA A N 1
ATOM 751 C CA . ALA A 1 94 ? 7.388 -8.906 -0.362 1.00 83.19 94 ALA A CA 1
ATOM 752 C C . ALA A 1 94 ? 6.465 -8.920 -1.588 1.00 83.19 94 ALA A C 1
ATOM 754 O O . ALA A 1 94 ? 6.913 -9.291 -2.670 1.00 83.19 94 ALA A O 1
ATOM 755 N N . SER A 1 95 ? 5.190 -8.557 -1.425 1.00 84.25 95 SER A N 1
ATOM 756 C CA . SER A 1 95 ? 4.181 -8.662 -2.490 1.00 84.25 95 SER A CA 1
ATOM 757 C C . SER A 1 95 ? 3.782 -7.323 -3.092 1.00 84.25 95 SER A C 1
ATOM 759 O O . SER A 1 95 ? 3.285 -7.295 -4.211 1.00 84.25 95 SER A O 1
ATOM 761 N N . ASP A 1 96 ? 3.995 -6.224 -2.370 1.00 89.94 96 ASP A N 1
ATOM 762 C CA . ASP A 1 96 ? 3.374 -4.939 -2.696 1.00 89.94 96 ASP A CA 1
ATOM 763 C C . ASP A 1 96 ? 4.388 -3.863 -3.104 1.00 89.94 96 ASP A C 1
ATOM 765 O O . ASP A 1 96 ? 4.017 -2.707 -3.315 1.00 89.94 96 ASP A O 1
ATOM 769 N N . MET A 1 97 ? 5.672 -4.226 -3.193 1.00 90.69 97 MET A N 1
ATOM 770 C CA . MET A 1 97 ? 6.722 -3.386 -3.765 1.00 90.69 97 MET A CA 1
ATOM 771 C C . MET A 1 97 ? 6.931 -3.736 -5.230 1.00 90.69 97 MET A C 1
ATOM 773 O O . MET A 1 97 ? 7.306 -4.856 -5.571 1.00 90.69 97 MET A O 1
ATOM 777 N N . TYR A 1 98 ? 6.782 -2.736 -6.087 1.00 90.50 98 TYR A N 1
ATOM 778 C CA . TYR A 1 98 ? 6.972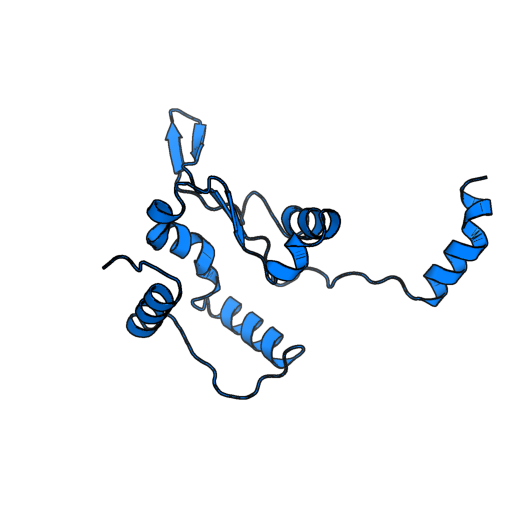 -2.869 -7.518 1.00 90.50 98 TYR A CA 1
ATOM 779 C C . TYR A 1 98 ? 8.034 -1.881 -7.974 1.00 90.50 98 TYR A C 1
ATOM 781 O O . TYR A 1 98 ? 7.926 -0.679 -7.753 1.00 90.50 98 TYR A O 1
ATOM 789 N N . ALA A 1 99 ? 9.059 -2.377 -8.649 1.00 90.88 99 ALA A N 1
ATOM 790 C CA . ALA A 1 99 ? 10.072 -1.553 -9.286 1.00 90.88 99 ALA A CA 1
ATOM 791 C C . ALA A 1 99 ? 10.709 -2.340 -10.430 1.00 90.88 99 ALA A C 1
ATOM 793 O O . ALA A 1 99 ? 10.728 -3.576 -10.408 1.00 90.88 99 ALA A O 1
ATOM 794 N N . GLN A 1 100 ? 11.270 -1.635 -11.414 1.00 89.50 100 GLN A N 1
ATOM 795 C CA . GLN A 1 100 ? 12.241 -2.283 -12.290 1.00 89.50 100 GLN A CA 1
ATOM 796 C C . GLN A 1 100 ? 13.419 -2.738 -11.428 1.00 89.50 100 GLN A C 1
ATOM 798 O O . GLN A 1 100 ? 13.851 -2.020 -10.527 1.00 89.50 100 GLN A O 1
A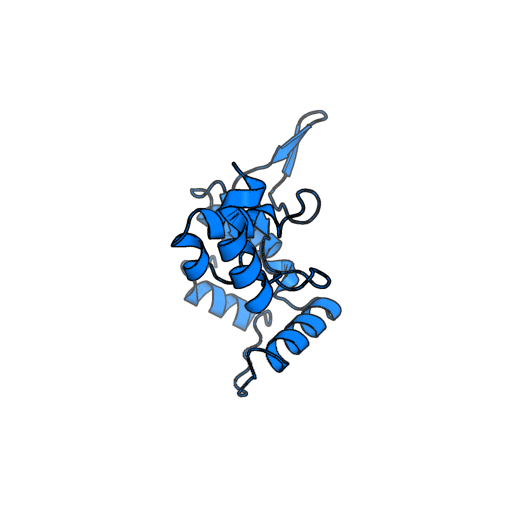TOM 803 N N . SER A 1 101 ? 13.895 -3.961 -11.645 1.00 90.50 101 SER A N 1
ATOM 804 C CA . SER A 1 101 ? 15.000 -4.502 -10.866 1.00 90.50 101 SER A CA 1
ATOM 805 C C . SER A 1 101 ? 16.020 -5.192 -11.749 1.00 90.50 101 SER A C 1
ATOM 807 O O . SER A 1 101 ? 15.700 -5.774 -12.786 1.00 90.50 101 SER A O 1
ATOM 809 N N . SER A 1 102 ? 17.271 -5.116 -11.319 1.00 92.69 102 SER A N 1
ATOM 810 C CA . SER A 1 102 ? 18.392 -5.804 -11.935 1.00 92.69 102 SER A CA 1
ATOM 811 C C . SER A 1 102 ? 19.202 -6.527 -10.868 1.00 92.69 102 SER A C 1
ATOM 813 O O . SER A 1 102 ? 19.231 -6.144 -9.697 1.00 92.69 102 SER A O 1
ATOM 815 N N . VAL A 1 103 ? 19.864 -7.610 -11.264 1.00 94.19 103 VAL A N 1
ATOM 816 C CA . VAL A 1 103 ? 20.777 -8.328 -10.375 1.00 94.19 103 VAL A CA 1
ATOM 817 C C . VAL A 1 103 ? 22.178 -7.771 -10.583 1.00 94.19 103 VAL A C 1
ATOM 819 O O . VAL A 1 103 ? 22.777 -7.937 -11.645 1.00 94.19 103 VAL A O 1
ATOM 822 N N . ASN A 1 104 ? 22.719 -7.121 -9.556 1.00 91.69 104 ASN A N 1
ATOM 823 C CA . ASN A 1 104 ? 24.095 -6.647 -9.532 1.00 91.69 104 ASN A CA 1
ATOM 824 C C . ASN A 1 104 ? 24.929 -7.554 -8.615 1.00 91.69 104 ASN A C 1
ATOM 826 O O . ASN A 1 104 ? 24.864 -7.471 -7.383 1.00 91.69 104 ASN A O 1
ATOM 830 N N . ARG A 1 105 ? 25.712 -8.453 -9.228 1.00 91.88 105 ARG A N 1
ATOM 831 C CA . ARG A 1 105 ? 26.389 -9.579 -8.556 1.00 91.88 105 ARG A CA 1
ATOM 832 C C . ARG A 1 105 ? 25.373 -10.505 -7.874 1.00 91.88 105 ARG A C 1
ATOM 834 O O . ARG A 1 105 ? 24.666 -11.223 -8.562 1.00 91.88 105 ARG A O 1
ATOM 841 N N . HIS A 1 106 ? 25.297 -10.482 -6.544 1.00 91.81 106 HIS A N 1
ATOM 842 C CA . HIS A 1 106 ? 24.339 -11.255 -5.743 1.00 91.81 106 HIS A CA 1
ATOM 843 C C . HIS A 1 106 ? 23.327 -10.356 -5.012 1.00 91.81 106 HIS A C 1
ATOM 845 O O . HIS A 1 106 ? 22.717 -10.787 -4.039 1.00 91.81 106 HIS A O 1
ATOM 851 N N . HIS A 1 107 ? 23.168 -9.102 -5.449 1.00 88.81 107 HIS A N 1
ATOM 852 C CA . HIS A 1 107 ? 22.230 -8.147 -4.859 1.00 88.81 107 HIS A CA 1
ATOM 853 C C . HIS A 1 107 ? 21.153 -7.771 -5.874 1.00 88.81 107 HIS A C 1
ATOM 855 O O . HIS A 1 107 ? 21.450 -7.571 -7.052 1.00 88.81 107 HIS A O 1
ATOM 861 N N . ILE A 1 108 ? 19.916 -7.638 -5.401 1.00 90.62 108 ILE A N 1
ATOM 862 C CA . ILE A 1 108 ? 18.813 -7.065 -6.174 1.00 90.62 108 ILE A CA 1
ATOM 863 C C . ILE A 1 108 ? 18.923 -5.542 -6.056 1.00 90.62 108 ILE A C 1
ATOM 865 O O . ILE A 1 108 ? 18.910 -5.004 -4.950 1.00 90.62 108 ILE A O 1
ATOM 869 N N . ALA A 1 109 ? 19.069 -4.860 -7.187 1.00 90.56 109 ALA A N 1
ATOM 870 C CA . ALA A 1 109 ? 19.046 -3.409 -7.287 1.00 90.56 109 ALA A CA 1
ATOM 871 C C . ALA A 1 109 ? 17.698 -2.975 -7.870 1.00 90.56 109 ALA A C 1
ATOM 873 O O . ALA A 1 109 ? 17.289 -3.497 -8.906 1.00 90.56 109 ALA A O 1
ATOM 874 N N . TYR A 1 110 ? 17.025 -2.032 -7.214 1.00 89.81 110 TYR A N 1
ATOM 875 C CA . TYR A 1 110 ? 15.780 -1.441 -7.703 1.00 89.81 110 TYR A CA 1
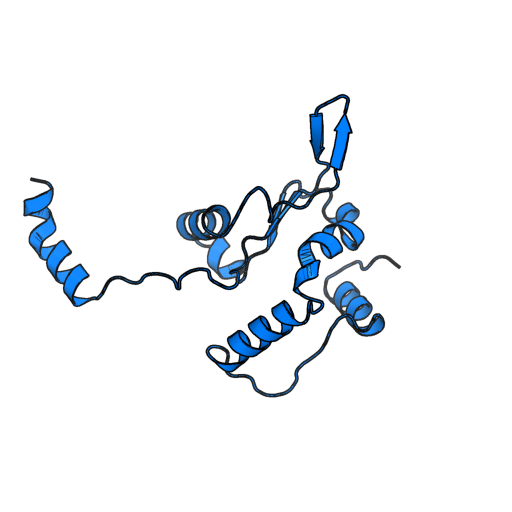ATOM 876 C C . TYR A 1 110 ? 16.056 -0.112 -8.400 1.00 89.81 110 TYR A C 1
ATOM 878 O O . TYR A 1 110 ? 16.851 0.699 -7.923 1.00 89.81 110 TYR A O 1
ATOM 886 N N . GLU A 1 111 ? 15.377 0.106 -9.516 1.00 88.31 111 GLU A N 1
ATOM 887 C CA . GLU A 1 111 ? 15.378 1.356 -10.262 1.00 88.31 111 GLU A CA 1
ATOM 888 C C . GLU A 1 111 ? 14.135 2.173 -9.909 1.00 88.31 111 GLU A C 1
ATOM 890 O O . GLU A 1 111 ? 13.081 1.633 -9.567 1.00 88.31 111 GLU A O 1
ATOM 895 N N . VAL A 1 112 ? 14.267 3.496 -9.974 1.00 85.62 112 VAL A N 1
ATOM 896 C CA . VAL A 1 112 ? 13.157 4.411 -9.705 1.00 85.62 112 VAL A CA 1
ATOM 897 C C . VAL A 1 112 ? 12.236 4.538 -10.926 1.00 85.62 112 VAL A C 1
ATOM 899 O O . VAL A 1 112 ? 12.716 4.481 -12.061 1.00 85.62 112 VAL A O 1
ATOM 902 N N . PRO A 1 113 ? 10.929 4.768 -10.722 1.00 86.31 113 PRO A N 1
ATOM 903 C CA . PRO A 1 113 ? 10.245 4.893 -9.432 1.00 86.31 113 PRO A CA 1
ATOM 904 C C . PRO A 1 113 ? 9.976 3.536 -8.766 1.00 86.31 113 PRO A C 1
ATOM 906 O O . PRO A 1 113 ? 9.651 2.556 -9.434 1.00 86.31 113 PRO A O 1
ATOM 909 N N . ILE A 1 114 ? 10.033 3.506 -7.434 1.00 89.12 114 ILE A N 1
ATOM 910 C CA . ILE A 1 114 ? 9.479 2.399 -6.648 1.00 89.12 114 ILE A CA 1
ATOM 911 C C . ILE A 1 114 ? 7.999 2.699 -6.413 1.00 89.12 114 ILE A C 1
ATOM 913 O O . ILE A 1 114 ? 7.652 3.761 -5.902 1.00 89.12 114 ILE A O 1
ATOM 917 N N . VAL A 1 115 ? 7.123 1.771 -6.778 1.00 90.62 115 VAL A N 1
ATOM 918 C CA . VAL A 1 115 ? 5.681 1.846 -6.542 1.00 90.62 115 VAL A CA 1
ATOM 919 C C . VAL A 1 115 ? 5.331 0.938 -5.366 1.00 90.62 115 VAL A C 1
ATOM 921 O O . VAL A 1 115 ? 5.681 -0.240 -5.369 1.00 90.62 115 VAL A O 1
ATOM 924 N N . ILE A 1 116 ? 4.633 1.473 -4.368 1.00 91.00 116 ILE A N 1
ATOM 925 C CA . ILE A 1 116 ? 4.084 0.697 -3.252 1.00 91.00 116 ILE A CA 1
ATOM 926 C C . ILE A 1 116 ? 2.567 0.645 -3.381 1.00 91.00 116 ILE A C 1
ATOM 928 O O . ILE A 1 116 ? 1.919 1.690 -3.463 1.00 91.00 116 ILE A O 1
ATOM 932 N N . ASP A 1 117 ? 2.002 -0.560 -3.357 1.00 90.69 117 ASP A N 1
ATOM 933 C CA . ASP A 1 117 ? 0.556 -0.762 -3.307 1.00 90.69 117 ASP A CA 1
ATOM 934 C C . ASP A 1 117 ? 0.058 -0.909 -1.863 1.00 90.69 117 ASP A C 1
ATOM 936 O O . ASP A 1 117 ? 0.107 -1.986 -1.266 1.00 90.69 117 ASP A O 1
ATOM 940 N N . ALA A 1 118 ? -0.427 0.195 -1.299 1.00 89.31 118 ALA A N 1
ATOM 941 C CA 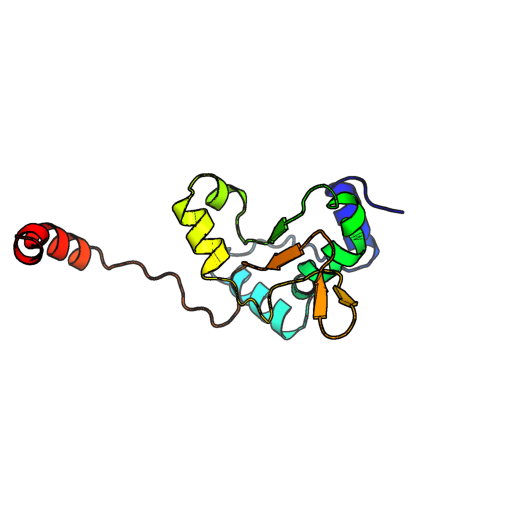. ALA A 1 118 ? -1.021 0.272 0.033 1.00 89.31 118 ALA A CA 1
ATOM 942 C C . ALA A 1 118 ? -2.558 0.394 -0.014 1.00 89.31 118 ALA A C 1
ATOM 944 O O . ALA A 1 118 ? -3.179 0.852 0.950 1.00 89.31 118 ALA A O 1
ATOM 945 N N . ARG A 1 119 ? -3.188 -0.008 -1.127 1.00 87.94 119 ARG A N 1
ATOM 946 C CA . ARG A 1 119 ? -4.647 -0.164 -1.205 1.00 87.94 119 ARG A CA 1
ATOM 947 C C . ARG A 1 119 ? -5.121 -1.283 -0.281 1.00 87.94 119 ARG A C 1
ATOM 949 O O . ARG A 1 119 ? -4.363 -2.200 0.052 1.00 87.94 119 ARG A O 1
ATOM 956 N N . MET A 1 120 ? -6.385 -1.219 0.125 1.00 83.62 120 MET A N 1
ATOM 957 C CA . MET A 1 120 ? -7.008 -2.290 0.894 1.00 83.62 120 MET A CA 1
ATOM 958 C C . MET A 1 120 ? -7.078 -3.583 0.069 1.00 83.62 120 MET A C 1
ATOM 960 O O . MET A 1 120 ? -7.465 -3.573 -1.100 1.00 83.62 120 MET A O 1
ATOM 964 N N . LYS A 1 121 ? -6.712 -4.711 0.686 1.00 79.44 121 LYS A N 1
ATOM 965 C CA . LYS A 1 121 ? -6.636 -6.028 0.033 1.00 79.44 121 LYS A CA 1
ATOM 966 C C . LYS A 1 121 ? -7.713 -6.971 0.572 1.00 79.44 121 LYS A C 1
ATOM 968 O O . LYS A 1 121 ? -8.100 -6.844 1.734 1.00 79.44 121 LYS A O 1
ATOM 973 N N . PRO A 1 122 ? -8.182 -7.951 -0.221 1.00 69.81 122 PRO A N 1
ATOM 974 C CA . PRO A 1 122 ? -9.109 -8.967 0.269 1.00 69.81 122 PRO A CA 1
ATOM 975 C C . PRO A 1 122 ? -8.561 -9.695 1.493 1.00 69.81 122 PRO A C 1
ATOM 977 O O . PRO A 1 122 ? -7.397 -10.090 1.522 1.00 69.81 122 PRO A O 1
ATOM 980 N N . GLY A 1 123 ? -9.416 -9.893 2.493 1.00 69.12 123 GLY A N 1
ATOM 981 C CA . GLY A 1 123 ? -9.052 -10.588 3.727 1.00 69.12 123 GLY A CA 1
ATOM 982 C C . GLY A 1 123 ? -8.323 -9.725 4.757 1.00 69.12 123 GLY A C 1
ATOM 983 O O . GLY A 1 123 ? -8.045 -10.225 5.847 1.00 69.12 123 GLY A O 1
ATOM 984 N N . TYR A 1 124 ? -8.050 -8.447 4.467 1.00 70.12 124 TYR A N 1
ATOM 985 C CA . TYR A 1 124 ? -7.703 -7.506 5.527 1.00 70.12 124 TYR A CA 1
ATOM 986 C C . TYR A 1 124 ? -8.910 -7.317 6.452 1.00 70.12 124 TYR A C 1
ATOM 988 O O . TYR A 1 124 ? -10.036 -7.210 5.961 1.00 70.12 124 TYR A O 1
ATOM 996 N N . PRO A 1 125 ? -8.700 -7.300 7.778 1.00 70.00 125 PRO A N 1
ATOM 997 C CA . PRO A 1 125 ? -9.772 -6.987 8.703 1.00 70.00 125 PRO A CA 1
ATOM 998 C C . PRO A 1 125 ? -10.255 -5.556 8.468 1.00 70.00 125 PRO A C 1
ATOM 1000 O O . PRO A 1 125 ? -9.456 -4.668 8.150 1.00 70.00 125 PRO A O 1
ATOM 1003 N N . ASP A 1 126 ? -11.555 -5.345 8.661 1.00 70.81 126 ASP A N 1
ATOM 1004 C CA . ASP A 1 126 ? -12.128 -4.005 8.677 1.00 70.81 126 ASP A CA 1
ATOM 1005 C C . ASP A 1 126 ? -11.426 -3.139 9.727 1.00 70.81 126 ASP A C 1
ATOM 1007 O O . ASP A 1 126 ? -10.897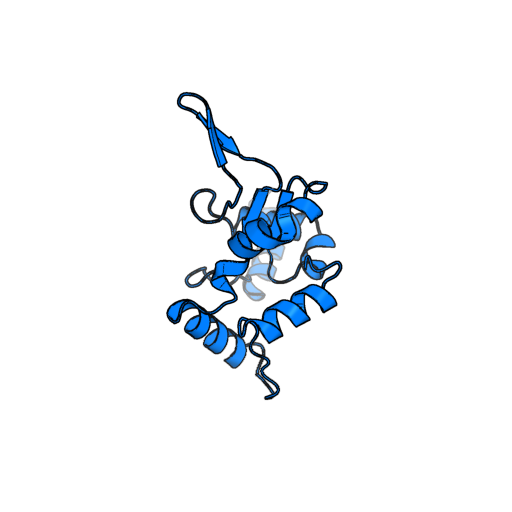 -3.625 10.736 1.00 70.81 126 ASP A O 1
ATOM 1011 N N . GLU A 1 127 ? -11.427 -1.831 9.487 1.00 70.00 127 GLU A N 1
ATOM 1012 C CA . GLU A 1 127 ? -10.887 -0.881 10.446 1.00 70.00 127 GLU A CA 1
ATOM 1013 C C . GLU A 1 127 ? -11.627 -1.011 11.786 1.00 70.00 127 GLU A C 1
ATOM 1015 O O . GLU A 1 127 ? -12.858 -1.001 11.857 1.00 70.00 127 GLU A O 1
ATOM 1020 N N . LEU A 1 128 ? -10.858 -1.187 12.861 1.00 75.19 128 LEU A N 1
ATOM 1021 C CA . LEU A 1 128 ? -11.411 -1.383 14.193 1.00 75.19 128 LEU A CA 1
ATOM 1022 C C . LEU A 1 128 ? -11.768 -0.031 14.801 1.00 75.19 128 LEU A C 1
ATOM 1024 O O . LEU A 1 128 ? -10.889 0.769 15.120 1.00 75.19 128 LEU A O 1
ATOM 1028 N N . PHE A 1 129 ? -13.059 0.178 15.040 1.00 78.44 129 PHE A N 1
ATOM 1029 C CA . PHE A 1 129 ? -13.551 1.321 15.798 1.00 78.44 129 PHE A CA 1
ATOM 1030 C C . PHE A 1 129 ? -13.887 0.886 17.229 1.00 78.44 129 PHE A C 1
ATOM 1032 O O . PHE A 1 129 ? -14.599 -0.107 17.420 1.00 78.44 129 PHE A O 1
ATOM 1039 N N . PRO A 1 130 ? -13.378 1.588 18.258 1.00 79.00 130 PRO A N 1
ATOM 1040 C CA . PRO A 1 130 ? -13.759 1.300 19.629 1.00 79.00 130 PRO A CA 1
ATOM 1041 C C . PRO A 1 130 ? -15.243 1.619 19.827 1.00 79.00 130 PRO A C 1
ATOM 1043 O O . PRO A 1 130 ? -15.769 2.587 19.280 1.00 79.00 130 PRO A O 1
ATOM 1046 N N . ARG A 1 131 ? -15.927 0.805 20.634 1.00 89.69 131 ARG A N 1
ATOM 1047 C CA . ARG A 1 131 ? -17.310 1.091 21.026 1.00 89.69 131 ARG A CA 1
ATOM 1048 C C . ARG A 1 131 ? -17.359 2.352 21.887 1.00 89.69 131 ARG A C 1
ATOM 1050 O O . ARG A 1 131 ? -16.570 2.467 22.824 1.00 89.69 131 ARG A O 1
ATOM 1057 N N . GLU A 1 132 ? -18.314 3.238 21.617 1.00 91.25 132 GLU A N 1
ATOM 1058 C CA . GLU A 1 132 ? -18.463 4.521 22.323 1.00 91.25 132 GLU A CA 1
ATOM 1059 C C . GLU A 1 132 ? -18.543 4.354 23.847 1.00 91.25 132 GLU A C 1
ATOM 1061 O O . GLU A 1 132 ? -17.835 5.037 24.582 1.00 91.25 132 GLU A O 1
ATOM 1066 N N . ASP A 1 133 ? -19.306 3.370 24.330 1.00 89.25 133 ASP A N 1
ATOM 1067 C CA . ASP A 1 133 ? -19.456 3.112 25.767 1.00 89.25 133 ASP A CA 1
ATOM 1068 C C . ASP A 1 133 ? -18.142 2.691 26.451 1.00 89.25 133 ASP A C 1
ATOM 1070 O O . ASP A 1 133 ? -17.924 2.960 27.636 1.00 89.25 133 ASP A O 1
ATOM 1074 N N . ILE A 1 134 ? -17.236 2.055 25.703 1.00 91.88 134 ILE A N 1
ATOM 1075 C CA . ILE A 1 134 ? -15.899 1.689 26.179 1.00 91.88 134 ILE A CA 1
ATOM 1076 C C . ILE A 1 134 ? -14.965 2.897 26.173 1.00 91.88 134 ILE A C 1
ATOM 1078 O O . ILE A 1 134 ? -14.181 3.043 27.112 1.00 91.88 134 ILE A O 1
ATOM 1082 N N . VAL A 1 135 ? -15.065 3.772 25.168 1.00 89.88 135 VAL A N 1
ATOM 1083 C CA . VAL A 1 135 ? -14.304 5.031 25.130 1.00 89.88 135 VAL A CA 1
ATOM 1084 C C . VAL A 1 135 ? -14.635 5.871 26.366 1.00 89.88 135 VAL A C 1
ATOM 1086 O O . VAL A 1 135 ? -13.732 6.221 27.123 1.00 89.88 135 VAL A O 1
ATOM 1089 N N . GLU A 1 136 ? -15.923 6.074 26.660 1.00 92.12 136 GLU A N 1
ATOM 1090 C CA . GLU A 1 136 ? -16.368 6.831 27.839 1.00 92.12 136 GLU A CA 1
ATOM 1091 C C . GLU A 1 136 ? -15.906 6.205 29.166 1.00 92.12 136 GLU A C 1
ATOM 1093 O O . GLU A 1 136 ? -15.525 6.905 30.113 1.00 92.12 136 GLU A O 1
ATOM 1098 N N . LEU A 1 137 ? -15.939 4.870 29.262 1.00 89.44 137 LEU A N 1
ATOM 1099 C CA . LEU A 1 137 ? -15.457 4.153 30.441 1.00 89.44 137 LEU A CA 1
ATOM 1100 C C . LEU A 1 137 ? -13.960 4.391 30.667 1.00 89.44 137 LEU A C 1
ATOM 1102 O O . LEU A 1 137 ? -13.551 4.630 31.807 1.00 89.44 137 LEU A O 1
ATOM 1106 N N . VAL A 1 138 ? -13.157 4.301 29.605 1.00 88.62 138 VAL A N 1
ATOM 1107 C CA . VAL A 1 138 ? -11.705 4.506 29.663 1.00 88.62 138 VAL A CA 1
ATOM 1108 C C . VAL A 1 138 ? -11.385 5.954 30.017 1.00 88.62 138 VAL A C 1
ATOM 1110 O O . VAL A 1 138 ? -10.570 6.172 30.913 1.00 88.62 138 VAL A O 1
ATOM 1113 N N . ASP A 1 139 ? -12.079 6.925 29.423 1.00 90.81 139 ASP A N 1
ATOM 1114 C CA . ASP A 1 139 ? -11.913 8.348 29.736 1.00 90.81 139 ASP A CA 1
ATOM 1115 C C . ASP A 1 139 ? -12.160 8.633 31.221 1.00 90.81 139 ASP A C 1
ATOM 1117 O O . ASP A 1 139 ? -11.357 9.295 31.887 1.00 90.81 139 ASP A O 1
ATOM 1121 N N . ARG A 1 140 ? -13.235 8.068 31.788 1.00 93.69 140 ARG A N 1
ATOM 1122 C CA . ARG A 1 140 ? -13.548 8.223 33.216 1.00 93.69 140 ARG A CA 1
ATOM 1123 C C . ARG A 1 140 ? -12.468 7.623 34.120 1.00 93.69 140 ARG A C 1
ATOM 1125 O O . ARG A 1 140 ? -12.180 8.190 35.173 1.00 93.69 140 ARG A O 1
ATOM 1132 N N . ARG A 1 141 ? -11.893 6.481 33.733 1.00 92.12 141 ARG A N 1
ATOM 1133 C CA . ARG A 1 141 ? -10.910 5.731 34.536 1.00 92.12 141 ARG A CA 1
ATOM 1134 C C . ARG A 1 141 ? -9.458 6.083 34.227 1.00 92.12 141 ARG A C 1
ATOM 1136 O O . ARG A 1 141 ? -8.566 5.549 34.877 1.00 92.12 141 ARG A O 1
ATOM 1143 N N . TRP A 1 142 ? -9.197 7.001 33.297 1.00 85.25 142 TRP A N 1
ATOM 1144 C CA . TRP A 1 142 ? -7.849 7.306 32.808 1.00 85.25 142 TRP A CA 1
ATOM 1145 C C . TRP A 1 142 ? -6.840 7.591 33.929 1.00 85.25 142 TRP A C 1
ATOM 1147 O O . TRP A 1 142 ? -5.726 7.068 33.932 1.00 85.25 142 TRP A O 1
ATOM 1157 N N . LYS A 1 143 ? -7.258 8.365 34.940 1.00 86.06 143 LYS A N 1
ATOM 1158 C CA . LYS A 1 143 ? -6.426 8.699 36.107 1.00 86.06 143 LYS A CA 1
ATOM 1159 C C . LYS A 1 143 ? -6.144 7.508 37.024 1.00 86.06 143 LYS A C 1
ATOM 1161 O O . LYS A 1 143 ? -5.174 7.562 37.753 1.00 86.06 143 LYS A O 1
ATOM 1166 N N . GLU A 1 144 ? -6.954 6.453 37.015 1.00 90.50 144 GLU A N 1
ATOM 1167 C CA . GLU A 1 144 ? -6.677 5.230 37.787 1.00 90.50 144 GLU A CA 1
ATOM 1168 C C . GLU A 1 144 ? -5.584 4.375 37.130 1.00 90.50 144 GLU A C 1
ATOM 1170 O O . GLU A 1 144 ? -4.907 3.616 37.816 1.00 90.50 144 GLU A O 1
ATOM 1175 N N . TYR A 1 145 ? -5.423 4.477 35.806 1.00 73.75 145 TYR A N 1
ATOM 1176 C CA . TYR A 1 145 ? -4.442 3.699 35.043 1.00 73.75 145 TYR A CA 1
ATOM 1177 C C . TYR A 1 145 ? -3.056 4.344 35.009 1.00 73.75 145 TYR A C 1
ATOM 1179 O O . TYR A 1 145 ? -2.058 3.637 34.886 1.00 73.75 145 TYR A O 1
ATOM 1187 N N . PHE A 1 146 ? -3.004 5.674 35.102 1.00 73.56 146 PHE A N 1
ATOM 1188 C CA . PHE A 1 146 ? -1.785 6.464 34.914 1.00 73.56 146 PHE A CA 1
ATOM 1189 C C . PHE A 1 146 ? -1.512 7.444 36.070 1.00 73.56 146 PHE A C 1
ATOM 1191 O O . PHE A 1 146 ? -0.884 8.482 35.851 1.00 73.56 146 PHE A O 1
ATOM 1198 N N . ALA A 1 147 ? -2.006 7.136 37.275 1.00 55.12 147 ALA A N 1
ATOM 1199 C CA . ALA A 1 147 ? -1.616 7.813 38.518 1.00 55.12 147 ALA A CA 1
ATOM 1200 C C . ALA A 1 147 ? -0.327 7.236 39.110 1.00 55.12 147 ALA A C 1
ATOM 1202 O O . ALA A 1 147 ? -0.136 6.001 39.033 1.00 55.12 147 ALA A O 1
#

Foldseek 3Di:
DAQPDPVSVVVVCVVVVLDDDDPDDADVPPRVVVVVVVCVVVVHNVVCVLVCCQVRPQVVCLVPQEAEAEPDPPVQVVDVVSVCCQQPVQFDPVPFWDFDWDCDPNDIDGHPNIYGYSYHDPPPDDDDDDDPVVVVVCVVCVVVVVD